Protein AF-A0A6A1TG94-F1 (afdb_monomer_lite)

Sequence (63 aa):
MHAPTPVYTGDDESVTALTDDGMDELEQMLKDARRSPQEWNDFLDSFVDDQLLVARIRAKSTR

Secondary structure (DSSP, 8-state):
-PPPP-----SSS------HHHHHHHHHHHHHHTT-HHHHHHHHHHH---HHHHHHHHHHH--

Radius of gyration: 15.02 Å; chains: 1; bounding box: 39×23×33 Å

Organism: Neorhizobium galegae (NCBI:txid399)

pLDDT: mean 75.74, std 17.49, range [41.06, 92.12]

Structure (mmCIF, N/CA/C/O backbone):
data_AF-A0A6A1TG94-F1
#
_entry.id   AF-A0A6A1TG94-F1
#
loop_
_atom_site.group_PDB
_atom_site.id
_atom_site.type_symbol
_atom_site.label_atom_id
_atom_site.label_alt_id
_atom_site.label_comp_id
_atom_site.label_asym_id
_atom_site.label_entity_id
_atom_site.label_seq_id
_atom_site.pdbx_PDB_ins_code
_atom_site.Cartn_x
_atom_site.Cartn_y
_atom_site.Cartn_z
_atom_site.occupancy
_atom_site.B_iso_or_equiv
_atom_site.auth_seq_id
_atom_site.auth_comp_id
_atom_site.auth_asym_id
_atom_site.auth_atom_id
_atom_site.pdbx_PDB_model_num
ATOM 1 N N . MET A 1 1 ? 33.192 7.819 -13.104 1.00 41.06 1 MET A N 1
ATOM 2 C CA . MET A 1 1 ? 32.941 6.437 -13.563 1.00 41.06 1 MET A CA 1
ATOM 3 C C . MET A 1 1 ? 32.047 5.801 -12.506 1.00 41.06 1 MET A C 1
ATOM 5 O O . MET A 1 1 ? 32.539 5.569 -11.413 1.00 41.06 1 MET A O 1
ATOM 9 N N . HIS A 1 2 ? 30.740 5.675 -12.747 1.00 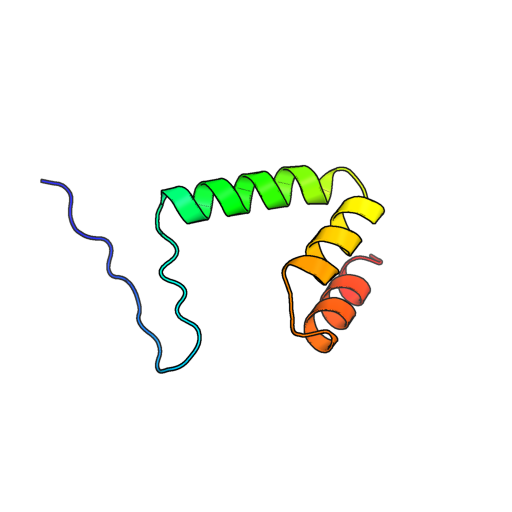42.88 2 HIS A N 1
ATOM 10 C CA . HIS A 1 2 ? 29.826 4.964 -11.841 1.00 42.88 2 HIS A CA 1
ATOM 11 C C . HIS A 1 2 ? 29.631 3.562 -12.424 1.00 42.88 2 HIS A C 1
ATOM 13 O O . HIS A 1 2 ? 29.312 3.440 -13.606 1.00 42.88 2 HIS A O 1
ATOM 19 N N . ALA A 1 3 ? 29.940 2.523 -11.650 1.00 44.25 3 ALA A N 1
ATOM 20 C CA . ALA A 1 3 ? 29.804 1.142 -12.097 1.00 44.25 3 ALA A CA 1
ATOM 21 C C . ALA A 1 3 ? 28.314 0.750 -12.129 1.00 44.25 3 ALA A C 1
ATOM 23 O O . ALA A 1 3 ? 27.592 1.122 -11.204 1.00 44.25 3 ALA A O 1
ATOM 24 N N . PRO A 1 4 ? 27.844 0.010 -13.148 1.00 52.62 4 PRO A N 1
ATOM 25 C CA . PRO A 1 4 ? 26.488 -0.520 -13.145 1.00 52.62 4 PRO A CA 1
ATOM 26 C C . PRO A 1 4 ? 26.366 -1.587 -12.052 1.00 52.62 4 PRO A C 1
ATOM 28 O O . PRO A 1 4 ? 27.164 -2.526 -11.991 1.00 52.62 4 PRO A O 1
ATOM 31 N N . THR A 1 5 ? 25.389 -1.422 -11.164 1.00 57.50 5 THR A N 1
ATOM 32 C CA . THR A 1 5 ? 25.025 -2.422 -10.161 1.00 57.50 5 THR A CA 1
ATOM 33 C C . THR A 1 5 ? 24.543 -3.691 -10.875 1.00 57.50 5 THR A C 1
ATOM 35 O O . THR A 1 5 ? 23.709 -3.605 -11.779 1.00 57.50 5 THR A O 1
ATOM 38 N N . PRO A 1 6 ? 25.076 -4.881 -10.542 1.00 52.88 6 PRO A N 1
ATOM 39 C CA . PRO A 1 6 ? 24.652 -6.116 -11.187 1.00 52.88 6 PRO A CA 1
ATOM 40 C C . PRO A 1 6 ? 23.216 -6.441 -10.764 1.00 52.88 6 PRO A C 1
ATOM 42 O O . PRO A 1 6 ? 22.962 -6.819 -9.622 1.00 52.88 6 PRO A O 1
ATOM 45 N N . VAL A 1 7 ? 22.275 -6.279 -11.694 1.00 55.69 7 VAL A N 1
ATOM 46 C CA . VAL A 1 7 ? 20.893 -6.741 -11.542 1.00 55.69 7 VAL A CA 1
ATOM 47 C C . VAL A 1 7 ? 20.882 -8.260 -11.686 1.00 55.69 7 VAL A C 1
ATOM 49 O O . VAL A 1 7 ? 21.235 -8.805 -12.732 1.00 55.69 7 VAL A O 1
ATOM 52 N N . TYR A 1 8 ? 20.489 -8.942 -10.614 1.00 50.28 8 TYR A N 1
ATOM 53 C CA . TYR A 1 8 ? 20.286 -10.384 -10.603 1.00 50.28 8 TYR A CA 1
ATOM 54 C C . TYR A 1 8 ? 18.928 -10.692 -11.245 1.00 50.28 8 TYR A C 1
ATOM 56 O O . TYR A 1 8 ? 17.884 -10.547 -10.614 1.00 50.28 8 TYR A O 1
ATOM 64 N N . THR A 1 9 ? 18.941 -11.074 -12.521 1.00 48.72 9 THR A N 1
ATOM 65 C CA . THR A 1 9 ? 17.773 -11.606 -13.231 1.00 48.72 9 THR A CA 1
ATOM 66 C C . THR A 1 9 ? 17.663 -13.096 -12.917 1.00 48.72 9 THR A C 1
ATOM 68 O O . THR A 1 9 ? 18.266 -13.932 -13.579 1.00 48.72 9 THR A O 1
ATOM 71 N N . GLY A 1 10 ? 16.955 -13.424 -11.834 1.00 44.34 10 GLY A N 1
ATOM 72 C CA . GLY A 1 10 ? 16.447 -14.780 -11.631 1.00 44.34 10 GLY A CA 1
ATOM 73 C C . GLY A 1 10 ? 15.322 -15.042 -12.632 1.00 44.34 10 GLY A C 1
ATOM 74 O O . GLY A 1 10 ? 14.503 -14.152 -12.850 1.00 44.34 10 GLY A O 1
ATOM 75 N N . ASP A 1 11 ? 15.343 -16.214 -13.261 1.00 51.91 11 ASP A N 1
ATOM 76 C CA . ASP A 1 11 ? 14.431 -16.671 -14.312 1.00 51.91 11 ASP A CA 1
ATOM 77 C C . ASP A 1 11 ? 12.954 -16.242 -14.155 1.00 51.91 11 ASP A C 1
ATOM 79 O O . ASP A 1 11 ? 12.351 -16.411 -13.097 1.00 51.91 11 ASP A O 1
ATOM 83 N N . ASP A 1 12 ? 12.420 -15.718 -15.266 1.00 56.31 12 ASP A N 1
ATOM 84 C CA . ASP A 1 12 ? 11.046 -15.821 -15.791 1.00 56.31 12 ASP A CA 1
ATOM 85 C C . ASP A 1 12 ? 9.867 -15.747 -14.791 1.00 56.31 12 ASP A C 1
ATOM 87 O O . ASP A 1 12 ? 9.441 -16.746 -14.222 1.00 56.31 12 ASP A O 1
ATOM 91 N N . GLU A 1 13 ? 9.357 -14.523 -14.580 1.00 48.25 13 GLU A N 1
ATOM 92 C CA . GLU A 1 13 ? 7.950 -14.079 -14.793 1.00 48.25 13 GLU A CA 1
ATOM 93 C C . GLU A 1 13 ? 7.544 -12.860 -13.941 1.00 48.25 13 GLU A C 1
ATOM 95 O O . GLU A 1 13 ? 6.455 -12.321 -14.110 1.00 48.25 13 GLU A O 1
ATOM 100 N N . SER A 1 14 ? 8.410 -12.334 -13.072 1.00 49.38 14 SER A N 1
ATOM 101 C CA . SER A 1 14 ? 8.063 -11.121 -12.311 1.00 49.38 14 SER A CA 1
ATOM 102 C C . SER A 1 14 ? 9.275 -10.309 -11.862 1.00 49.38 14 SER A C 1
ATOM 104 O O . SER A 1 14 ? 9.337 -9.836 -10.727 1.00 49.38 14 SER A O 1
ATOM 106 N N . VAL A 1 15 ? 10.269 -10.138 -12.735 1.00 48.47 15 VAL A N 1
ATOM 107 C CA . VAL A 1 15 ? 11.297 -9.113 -12.515 1.00 48.47 15 VAL A CA 1
ATOM 108 C C . VAL A 1 15 ? 10.734 -7.792 -13.026 1.00 48.47 15 VAL A C 1
ATOM 110 O O . VAL A 1 15 ? 11.057 -7.336 -14.121 1.00 48.47 15 VAL A O 1
ATOM 113 N N . THR A 1 16 ? 9.846 -7.178 -12.242 1.00 57.06 16 THR A N 1
ATOM 114 C CA . THR A 1 16 ? 9.551 -5.754 -12.411 1.00 57.06 16 THR A CA 1
ATOM 115 C C . THR A 1 16 ? 10.884 -5.048 -12.216 1.00 57.06 16 THR A C 1
ATOM 117 O O . THR A 1 16 ? 11.472 -5.133 -11.138 1.00 57.06 16 THR A O 1
ATOM 120 N N . ALA A 1 17 ? 11.424 -4.453 -13.279 1.00 59.03 17 ALA A N 1
ATOM 121 C CA . ALA A 1 17 ? 12.665 -3.696 -13.218 1.00 59.03 17 ALA A CA 1
ATOM 122 C C . ALA A 1 17 ? 12.432 -2.490 -12.299 1.00 59.03 17 ALA A C 1
ATOM 124 O O . ALA A 1 17 ? 11.979 -1.439 -12.740 1.00 59.03 17 ALA A O 1
ATOM 125 N N . LEU A 1 18 ? 12.660 -2.690 -11.003 1.00 62.81 18 LEU A N 1
ATOM 126 C CA . LEU A 1 18 ? 12.496 -1.680 -9.977 1.00 62.81 18 LEU A CA 1
ATOM 127 C C . LEU A 1 18 ? 13.684 -0.727 -10.138 1.00 62.81 18 LEU A C 1
ATOM 129 O O . LEU A 1 18 ? 14.799 -1.015 -9.700 1.00 62.81 18 LEU A O 1
ATOM 133 N N . THR A 1 19 ? 13.469 0.339 -10.909 1.00 73.88 19 THR A N 1
ATOM 134 C CA . THR A 1 19 ? 14.431 1.433 -11.055 1.00 73.88 19 THR A CA 1
ATOM 135 C C . THR A 1 19 ? 14.589 2.148 -9.716 1.00 73.88 19 THR A C 1
ATOM 137 O O . THR A 1 19 ? 13.757 1.992 -8.826 1.00 73.88 19 THR A O 1
ATOM 140 N N . ASP A 1 20 ? 15.654 2.934 -9.568 1.00 68.62 20 ASP A N 1
ATOM 141 C CA . ASP A 1 20 ? 15.901 3.726 -8.354 1.00 68.62 20 ASP A CA 1
ATOM 142 C C . ASP A 1 20 ? 14.680 4.604 -8.001 1.00 68.62 20 ASP A C 1
ATOM 144 O O . ASP A 1 20 ? 14.197 4.573 -6.875 1.00 68.62 20 ASP A O 1
ATOM 148 N N . ASP A 1 21 ? 14.065 5.235 -9.009 1.00 74.38 21 ASP A N 1
ATOM 149 C CA . ASP A 1 21 ? 12.817 5.994 -8.845 1.00 74.38 21 ASP A CA 1
ATOM 150 C C . ASP A 1 21 ? 11.635 5.115 -8.373 1.00 74.38 21 ASP A C 1
ATOM 152 O O . ASP A 1 21 ? 10.851 5.514 -7.515 1.00 74.38 21 ASP A O 1
ATOM 156 N N . GLY A 1 22 ? 11.516 3.886 -8.891 1.00 80.25 22 GLY A N 1
ATOM 157 C CA . GLY A 1 22 ? 10.465 2.946 -8.485 1.00 80.25 22 GLY A CA 1
ATOM 158 C C . GLY A 1 22 ? 10.654 2.394 -7.065 1.00 80.25 22 GLY A C 1
ATOM 159 O O . GLY A 1 22 ? 9.678 2.049 -6.398 1.00 80.25 22 GLY A O 1
ATOM 160 N N . MET A 1 23 ? 11.897 2.327 -6.578 1.00 84.88 23 MET A N 1
ATOM 161 C CA . MET A 1 23 ? 12.205 2.004 -5.180 1.00 84.88 23 MET A CA 1
ATOM 162 C C . MET A 1 23 ? 11.763 3.128 -4.241 1.00 84.88 23 MET A C 1
ATOM 164 O O . MET A 1 23 ? 11.148 2.850 -3.209 1.00 84.88 23 MET A O 1
ATOM 168 N N . ASP A 1 24 ? 12.027 4.383 -4.609 1.00 85.31 24 ASP A N 1
ATOM 169 C CA . ASP A 1 24 ? 11.617 5.553 -3.828 1.00 85.31 24 ASP A CA 1
ATOM 170 C C . ASP A 1 24 ? 10.087 5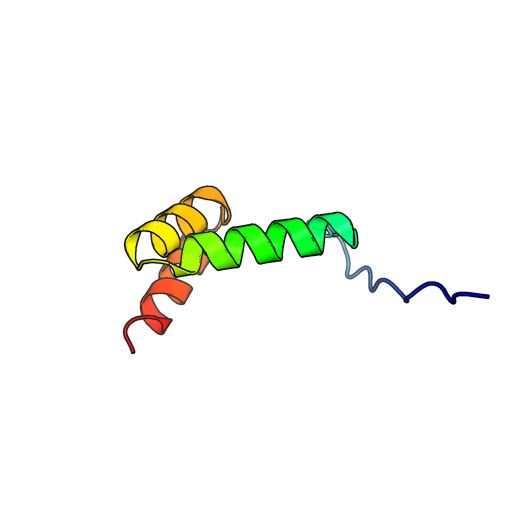.663 -3.735 1.00 85.31 24 ASP A C 1
ATOM 172 O O . ASP A 1 24 ? 9.544 5.915 -2.655 1.00 85.31 24 ASP A O 1
ATOM 176 N N . GLU A 1 25 ? 9.372 5.411 -4.837 1.00 86.50 25 GLU A N 1
ATOM 177 C CA . GLU A 1 25 ? 7.905 5.358 -4.850 1.00 86.50 25 GLU A CA 1
ATOM 178 C C . GLU A 1 25 ? 7.369 4.259 -3.924 1.00 86.50 25 GLU A C 1
ATOM 180 O O . GLU A 1 25 ? 6.485 4.520 -3.102 1.00 86.50 25 GLU A O 1
ATOM 185 N N . LEU A 1 26 ? 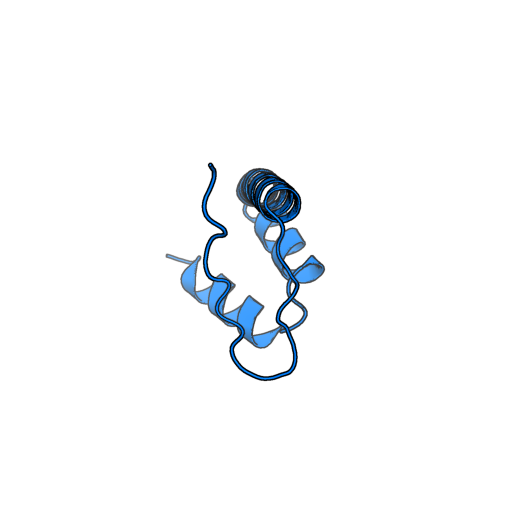7.954 3.056 -3.976 1.00 88.19 26 LEU A N 1
ATOM 186 C CA . LEU A 1 26 ? 7.602 1.962 -3.070 1.00 88.19 26 LEU A CA 1
ATOM 187 C C . LEU A 1 26 ? 7.849 2.351 -1.603 1.00 88.19 26 LEU A C 1
AT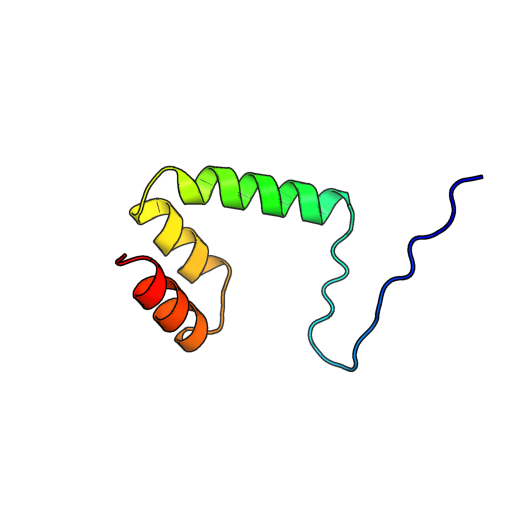OM 189 O O . LEU A 1 26 ? 7.023 2.064 -0.734 1.00 88.19 26 LEU A O 1
ATOM 193 N N . GLU A 1 27 ? 8.962 3.023 -1.305 1.00 88.38 27 GLU A N 1
ATOM 194 C CA . GLU A 1 27 ? 9.273 3.472 0.051 1.00 88.38 27 GLU A CA 1
ATOM 195 C C . GLU A 1 27 ? 8.249 4.500 0.556 1.00 88.38 27 GLU A C 1
ATOM 197 O O . GLU A 1 27 ? 7.822 4.425 1.713 1.00 88.38 27 GLU A O 1
ATOM 202 N N . GLN A 1 28 ? 7.810 5.432 -0.295 1.00 89.62 28 GLN A N 1
ATOM 203 C CA . GLN A 1 28 ? 6.752 6.383 0.061 1.00 89.62 28 GLN A CA 1
ATOM 204 C C . GLN A 1 28 ? 5.410 5.684 0.282 1.00 89.62 28 GLN A C 1
ATOM 206 O O . GLN A 1 28 ? 4.762 5.920 1.303 1.00 89.62 28 GLN A O 1
ATOM 211 N N . MET A 1 29 ? 5.034 4.753 -0.597 1.00 90.88 29 MET A N 1
ATOM 212 C CA . MET A 1 29 ? 3.815 3.955 -0.435 1.00 90.88 29 MET A CA 1
ATOM 213 C C . MET A 1 29 ? 3.835 3.163 0.879 1.00 90.88 29 MET A C 1
ATOM 215 O O . MET A 1 29 ? 2.836 3.121 1.596 1.00 90.88 29 MET A O 1
ATOM 219 N N . LEU A 1 30 ? 4.985 2.598 1.260 1.00 90.81 30 LEU A N 1
ATOM 220 C CA . LEU A 1 30 ? 5.149 1.905 2.541 1.00 90.81 30 LEU A CA 1
ATOM 221 C C . LEU A 1 30 ? 5.066 2.854 3.745 1.00 90.81 30 LEU A C 1
ATOM 223 O O . LEU A 1 30 ? 4.508 2.472 4.778 1.00 90.81 30 LEU A O 1
ATOM 227 N N . LYS A 1 31 ? 5.611 4.074 3.645 1.00 91.25 31 LYS A N 1
ATOM 228 C CA . LYS A 1 31 ? 5.496 5.102 4.697 1.00 91.25 31 LYS A CA 1
ATOM 229 C C . LYS A 1 31 ? 4.046 5.508 4.921 1.00 91.25 31 LYS A C 1
ATOM 231 O O . LYS A 1 31 ? 3.635 5.636 6.074 1.00 91.25 31 LYS A O 1
ATOM 236 N N . ASP A 1 32 ? 3.288 5.678 3.844 1.00 90.31 32 ASP A N 1
ATOM 237 C CA . ASP A 1 32 ? 1.869 6.017 3.898 1.00 90.31 32 ASP A CA 1
ATOM 238 C C . ASP A 1 32 ? 1.049 4.855 4.477 1.00 90.31 32 ASP A C 1
ATOM 240 O O . ASP A 1 32 ? 0.340 5.039 5.469 1.00 90.31 32 ASP A O 1
ATOM 244 N N . ALA A 1 33 ? 1.250 3.638 3.963 1.00 91.19 33 ALA A N 1
ATOM 245 C CA . ALA A 1 33 ? 0.559 2.431 4.415 1.00 91.19 33 ALA A CA 1
ATOM 246 C C . ALA A 1 33 ? 0.790 2.131 5.905 1.00 91.19 33 ALA A C 1
ATOM 248 O O . ALA A 1 33 ? -0.114 1.716 6.625 1.00 91.19 33 ALA A O 1
ATOM 249 N N . ARG A 1 34 ? 2.002 2.365 6.423 1.00 89.06 34 ARG A N 1
ATOM 250 C CA . ARG A 1 34 ? 2.328 2.096 7.835 1.00 89.06 34 ARG A CA 1
ATOM 251 C C . ARG A 1 34 ? 1.776 3.123 8.825 1.00 89.06 34 ARG A C 1
ATOM 253 O O . ARG A 1 34 ? 1.969 2.943 10.028 1.00 89.06 34 ARG A O 1
ATOM 260 N N . ARG A 1 35 ? 1.080 4.174 8.373 1.00 92.12 35 ARG A N 1
ATOM 261 C CA . ARG A 1 35 ? 0.465 5.172 9.270 1.00 92.12 35 ARG A CA 1
ATOM 262 C C . ARG A 1 35 ? -0.621 4.582 10.160 1.00 92.12 35 ARG A C 1
ATOM 264 O O . ARG A 1 35 ? -0.813 5.066 11.274 1.00 92.12 35 ARG A O 1
ATOM 271 N N . SER A 1 36 ? -1.338 3.564 9.689 1.00 91.06 36 SER A N 1
ATOM 272 C CA . SER A 1 36 ? -2.360 2.891 10.486 1.00 91.06 36 SER A CA 1
ATOM 273 C C . SER A 1 36 ? -2.558 1.436 10.057 1.00 91.06 36 SER A C 1
ATOM 275 O O . SER A 1 36 ? -2.232 1.075 8.928 1.00 91.06 36 SER A O 1
ATOM 277 N N . PRO A 1 37 ? -3.142 0.589 10.922 1.00 88.44 37 PRO A N 1
ATOM 278 C CA . PRO A 1 37 ? -3.514 -0.768 10.537 1.00 88.44 37 PRO A CA 1
ATOM 279 C C . PRO A 1 37 ? -4.484 -0.815 9.350 1.00 88.44 37 PRO A C 1
ATOM 281 O O . PRO A 1 37 ? -4.444 -1.775 8.590 1.00 88.44 37 PRO A O 1
ATOM 284 N N . GLN A 1 38 ? -5.350 0.190 9.185 1.00 91.25 38 GLN A N 1
ATOM 285 C CA . GLN A 1 38 ? -6.292 0.252 8.065 1.00 91.25 38 GLN A CA 1
ATOM 286 C C . GLN A 1 38 ? -5.545 0.495 6.748 1.00 91.25 38 GLN A C 1
ATOM 288 O O . GLN A 1 38 ? -5.621 -0.335 5.851 1.00 91.25 38 GLN A O 1
ATOM 293 N N . GLU A 1 39 ? -4.727 1.549 6.698 1.00 92.00 39 GLU A N 1
ATOM 294 C CA . GLU A 1 39 ? -3.903 1.907 5.531 1.00 92.00 39 GLU A CA 1
ATOM 295 C C . GLU A 1 39 ? -2.953 0.765 5.134 1.00 92.00 39 GLU A C 1
ATOM 297 O O . GLU A 1 39 ? -2.727 0.502 3.955 1.00 92.00 39 GLU A O 1
ATOM 302 N N . TRP A 1 40 ? -2.435 0.027 6.121 1.00 92.00 40 TRP A N 1
ATOM 303 C CA . TRP A 1 40 ? -1.596 -1.142 5.873 1.00 92.00 40 TRP A CA 1
ATOM 304 C C . TRP A 1 40 ? -2.372 -2.277 5.203 1.00 92.00 40 TRP A C 1
ATOM 306 O O . TRP 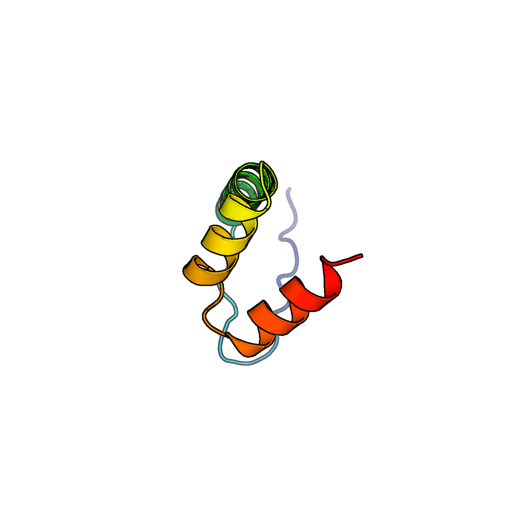A 1 40 ? -1.851 -2.934 4.304 1.00 92.00 40 TRP A O 1
ATOM 316 N N . ASN A 1 41 ? -3.615 -2.520 5.625 1.00 90.12 41 ASN A N 1
ATOM 317 C CA . ASN A 1 41 ? -4.454 -3.540 5.004 1.00 90.12 41 ASN A CA 1
ATOM 318 C C . ASN A 1 41 ? -4.882 -3.141 3.590 1.00 90.12 41 ASN A C 1
ATOM 320 O O . ASN A 1 41 ? -4.824 -3.997 2.711 1.00 90.12 41 ASN A O 1
ATOM 324 N N . ASP A 1 42 ? -5.230 -1.871 3.381 1.00 90.94 42 ASP A N 1
ATOM 325 C CA . ASP A 1 42 ? -5.651 -1.343 2.081 1.00 90.94 42 ASP A CA 1
ATOM 326 C C . ASP A 1 42 ? -4.491 -1.370 1.068 1.00 90.94 42 ASP A C 1
ATOM 328 O O . ASP A 1 42 ? -4.674 -1.761 -0.085 1.00 90.94 42 ASP A O 1
ATOM 332 N N . PHE A 1 43 ? -3.267 -1.051 1.506 1.00 91.31 43 PHE A N 1
ATOM 333 C CA . PHE A 1 43 ? -2.060 -1.215 0.691 1.00 91.31 43 PHE A CA 1
ATOM 334 C C . PHE A 1 43 ? -1.844 -2.672 0.274 1.00 91.31 43 PHE A C 1
ATOM 336 O O . PHE A 1 43 ? -1.573 -2.937 -0.894 1.00 91.31 43 PHE A O 1
ATOM 343 N N . LEU A 1 44 ? -1.971 -3.620 1.209 1.00 90.94 44 LEU A N 1
ATOM 344 C CA . LEU A 1 44 ? -1.783 -5.039 0.905 1.00 90.94 44 LEU A CA 1
ATOM 345 C C . LEU A 1 44 ? -2.824 -5.556 -0.093 1.00 90.94 44 LEU A C 1
ATOM 347 O O . LEU A 1 44 ? -2.447 -6.286 -1.000 1.00 90.94 44 LEU A O 1
ATOM 351 N N . ASP A 1 45 ? -4.093 -5.166 0.040 1.00 89.12 45 ASP A N 1
ATOM 352 C CA . ASP A 1 45 ? -5.147 -5.601 -0.888 1.00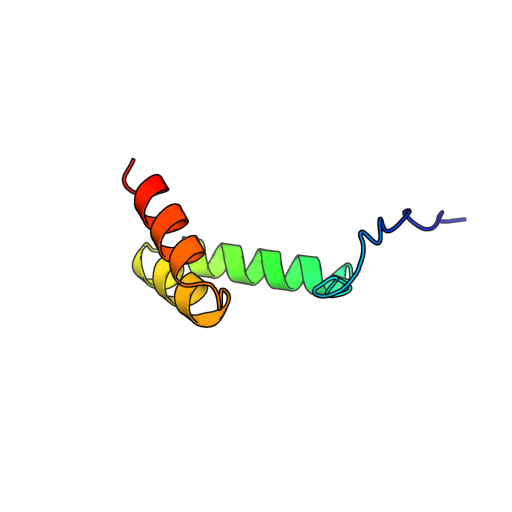 89.12 45 ASP A CA 1
ATOM 353 C C . ASP A 1 45 ? -5.013 -4.958 -2.283 1.00 89.12 45 ASP A C 1
ATOM 355 O O . ASP A 1 45 ? -5.445 -5.547 -3.269 1.00 89.12 45 ASP A O 1
ATOM 359 N N . SER A 1 46 ? -4.417 -3.764 -2.378 1.00 88.44 46 SER A N 1
ATOM 360 C CA . SER A 1 46 ? -4.216 -3.039 -3.643 1.00 88.44 46 SER A CA 1
ATOM 361 C C . SER A 1 46 ? -2.931 -3.441 -4.378 1.00 88.44 46 SER A C 1
ATOM 363 O O . SER A 1 46 ? -2.900 -3.482 -5.606 1.00 88.44 46 SER A O 1
ATOM 365 N N . PHE A 1 47 ? -1.855 -3.719 -3.636 1.00 86.25 47 PHE A N 1
ATOM 366 C CA . PHE A 1 47 ? -0.515 -3.930 -4.194 1.00 86.25 47 PHE A CA 1
ATOM 367 C C . PHE A 1 47 ? -0.124 -5.408 -4.318 1.00 86.25 47 PHE A C 1
ATOM 369 O O . PHE A 1 47 ? 0.769 -5.747 -5.092 1.00 86.25 47 PHE A O 1
ATOM 376 N N . VAL A 1 48 ? -0.742 -6.296 -3.535 1.00 86.94 48 VAL A N 1
ATOM 377 C CA . VAL A 1 48 ? -0.402 -7.722 -3.513 1.00 86.94 48 VAL A CA 1
ATOM 378 C C . VAL A 1 48 ? -1.569 -8.534 -4.067 1.00 86.94 48 VAL A C 1
ATOM 380 O O . VAL A 1 48 ? -2.545 -8.784 -3.368 1.00 86.94 48 VAL A O 1
ATOM 383 N N . ASP A 1 49 ? -1.432 -9.023 -5.300 1.00 86.19 49 ASP A N 1
ATOM 384 C CA . ASP A 1 49 ? -2.444 -9.885 -5.933 1.00 86.19 49 ASP A CA 1
ATOM 385 C C . ASP A 1 49 ? -2.592 -11.258 -5.242 1.00 86.19 49 ASP A C 1
ATOM 387 O O . ASP A 1 49 ? -3.657 -11.884 -5.274 1.00 86.19 49 ASP A O 1
ATOM 391 N N . ASP A 1 50 ? -1.533 -11.748 -4.587 1.00 89.25 50 ASP A N 1
ATOM 392 C CA . ASP A 1 50 ? -1.563 -13.019 -3.862 1.00 89.25 50 ASP A CA 1
ATOM 393 C C . ASP A 1 50 ? -2.221 -12.869 -2.479 1.00 89.25 50 ASP A C 1
ATOM 395 O O . ASP A 1 50 ? -1.594 -12.535 -1.467 1.00 89.25 50 ASP A O 1
ATOM 399 N N . GLN A 1 51 ? -3.505 -13.215 -2.419 1.00 86.31 51 GLN A N 1
ATOM 400 C CA . GLN A 1 51 ? -4.290 -13.191 -1.185 1.00 86.31 51 GLN A CA 1
ATOM 401 C C . GLN A 1 51 ? -3.773 -14.153 -0.095 1.00 86.31 51 GLN A C 1
ATOM 403 O O . GLN A 1 51 ? -3.970 -13.891 1.097 1.00 86.31 51 GLN A O 1
ATOM 408 N N . LEU A 1 52 ? -3.087 -15.250 -0.451 1.00 90.00 52 LEU A N 1
ATOM 409 C CA . LEU A 1 52 ? -2.472 -16.147 0.538 1.00 90.00 52 LEU A CA 1
ATOM 410 C C . LEU A 1 52 ? -1.252 -15.485 1.185 1.00 90.00 52 LEU A C 1
ATOM 412 O O . LEU A 1 52 ? -1.035 -15.626 2.396 1.00 90.00 52 LEU A O 1
ATOM 416 N N . LEU A 1 53 ? -0.482 -14.727 0.401 1.00 88.88 53 LEU A N 1
ATOM 417 C CA . LEU A 1 53 ? 0.618 -13.917 0.912 1.00 88.88 53 LEU A CA 1
ATOM 418 C C . LEU A 1 53 ? 0.100 -12.819 1.850 1.00 88.88 53 LEU A C 1
ATOM 420 O O . LEU A 1 53 ? 0.611 -12.695 2.968 1.00 88.88 53 LEU A O 1
ATOM 424 N N . VAL A 1 54 ? -0.956 -12.098 1.458 1.00 88.62 54 VAL A N 1
ATOM 425 C CA . VAL A 1 54 ? -1.622 -11.090 2.307 1.00 88.62 54 VAL A CA 1
ATOM 426 C C . VAL A 1 54 ? -2.065 -11.698 3.640 1.00 88.62 54 VAL A C 1
ATOM 428 O O . VAL A 1 54 ? -1.727 -11.174 4.706 1.00 88.62 54 VAL A O 1
ATOM 431 N N . ALA A 1 55 ? -2.746 -12.848 3.617 1.00 89.94 55 ALA A N 1
ATOM 432 C CA . ALA A 1 55 ? -3.197 -13.533 4.829 1.00 89.94 55 ALA A CA 1
ATOM 433 C C . ALA A 1 55 ? -2.029 -13.916 5.756 1.00 89.94 55 ALA A C 1
ATOM 435 O O . ALA A 1 55 ? -2.096 -13.724 6.975 1.00 89.94 55 ALA A O 1
ATOM 436 N N . ARG A 1 56 ? -0.920 -14.409 5.190 1.00 90.44 56 ARG A N 1
ATOM 437 C CA . ARG A 1 56 ? 0.286 -14.765 5.951 1.00 90.44 56 ARG A CA 1
ATOM 438 C C . ARG A 1 56 ? 0.964 -13.544 6.575 1.00 90.44 56 ARG A C 1
ATOM 440 O O . ARG A 1 56 ? 1.440 -13.639 7.709 1.00 90.44 56 ARG A O 1
ATOM 447 N N . ILE A 1 57 ? 1.029 -12.423 5.855 1.00 86.75 57 ILE A N 1
ATOM 448 C CA . ILE A 1 57 ? 1.585 -11.158 6.359 1.00 86.75 57 ILE A CA 1
ATOM 449 C C . ILE A 1 57 ? 0.722 -10.637 7.515 1.00 86.75 57 ILE A C 1
ATOM 451 O O . ILE A 1 57 ? 1.255 -10.347 8.589 1.00 86.75 57 ILE A O 1
ATOM 455 N N . ARG A 1 58 ? -0.607 -10.617 7.349 1.00 84.94 58 ARG A N 1
ATOM 456 C CA . ARG A 1 58 ? -1.567 -10.216 8.393 1.00 84.94 58 ARG A CA 1
ATOM 457 C C . ARG A 1 58 ? -1.423 -11.063 9.662 1.00 84.94 58 ARG A C 1
ATOM 459 O O . ARG A 1 58 ? -1.307 -10.510 10.752 1.00 84.94 58 ARG A O 1
ATOM 466 N N . ALA A 1 59 ? -1.307 -12.385 9.525 1.00 86.94 59 ALA A N 1
ATOM 467 C CA . ALA A 1 59 ? -1.117 -13.304 10.653 1.00 86.94 59 ALA A CA 1
ATOM 468 C C . ALA A 1 59 ? 0.216 -13.113 11.404 1.00 86.94 59 ALA A C 1
ATOM 470 O O . ALA A 1 59 ? 0.340 -13.486 12.571 1.00 86.94 59 ALA A O 1
ATOM 471 N N . LYS A 1 60 ? 1.241 -12.556 10.746 1.00 80.06 60 LYS A N 1
ATOM 472 C CA . LYS A 1 60 ? 2.517 -12.213 11.391 1.00 80.06 60 LYS A CA 1
ATOM 473 C C . LYS A 1 60 ? 2.499 -10.844 12.066 1.00 80.06 60 LYS A C 1
ATOM 475 O O . LYS A 1 60 ? 3.285 -10.645 12.986 1.00 80.06 60 LYS A O 1
ATOM 480 N N . SER A 1 61 ? 1.625 -9.941 11.622 1.00 68.81 61 SER A N 1
ATOM 481 C CA . SER A 1 61 ? 1.478 -8.595 12.180 1.00 68.81 61 SER A CA 1
ATOM 482 C C . SER A 1 61 ? 0.664 -8.559 13.476 1.00 68.81 61 SER A C 1
ATOM 484 O O . SER A 1 61 ? 0.757 -7.584 14.209 1.00 68.81 61 SER A O 1
ATOM 486 N N . THR A 1 62 ? -0.116 -9.598 13.786 1.00 55.75 62 THR A N 1
ATOM 487 C CA . THR A 1 62 ? -0.874 -9.734 15.046 1.00 55.75 62 THR A CA 1
ATOM 488 C C . THR A 1 62 ? 0.007 -10.103 16.253 1.00 55.75 62 THR A C 1
ATOM 490 O O . THR A 1 62 ? -0.424 -10.856 17.126 1.00 55.75 62 THR A O 1
ATOM 493 N N . ARG A 1 63 ? 1.254 -9.625 16.295 1.00 50.91 63 ARG A N 1
ATOM 494 C CA . ARG A 1 63 ? 2.213 -9.855 17.383 1.00 50.91 63 ARG A CA 1
ATOM 495 C C . ARG A 1 63 ? 2.622 -8.558 18.054 1.00 50.91 63 ARG A C 1
ATOM 497 O O . ARG A 1 63 ? 2.886 -7.588 17.316 1.00 50.91 63 ARG A O 1
#

Foldseek 3Di:
DDDDDDDDDDDDDDPPVCPPVNVVVVVVLVVQLVPDPVSVLVSCVVPPPPVVVSVVVVVVVVD